Protein AF-0000000077735604 (afdb_homodimer)

Solvent-accessible surface area (backbone atoms only — not comparable to full-atom values): 9354 Å² total; per-residue (Å²): 128,82,60,55,46,64,74,68,70,49,66,60,63,48,26,53,52,63,48,52,76,76,41,83,48,65,31,44,44,87,66,28,37,32,28,30,46,75,39,84,85,71,47,88,30,14,30,17,25,19,29,30,46,76,54,91,47,84,52,54,79,22,44,27,32,58,74,44,68,50,87,60,74,26,79,31,48,29,51,10,34,55,52,19,72,74,94,128,84,60,57,46,65,75,68,68,50,66,61,63,49,27,52,53,64,48,52,75,78,41,82,47,65,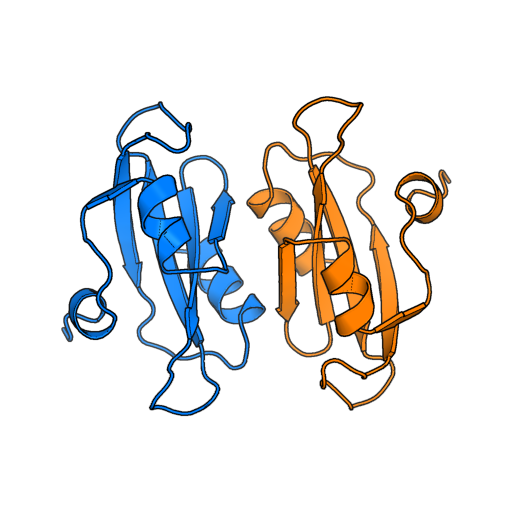32,45,44,85,65,28,36,32,28,30,45,75,38,83,85,71,47,86,29,13,30,18,26,21,28,30,46,76,55,91,47,83,52,54,77,22,46,27,31,59,74,45,68,51,88,61,74,24,81,32,49,29,54,10,34,55,52,19,72,76,93

Foldseek 3Di:
DPPVCVVQVPDQKDFQQVVVVPFPDWDDDPQKIKGWAADPPPPRKIKIWMWGFPDPDNDRRTMIGTDDIDPDIHNDRVVNRVVRVVD/DPPVCVVQVPDQKDFQQVVCVPFPDWDDDPQKIKGWAADPPPPRKIKIWMWGFPDPDNDRRTMIGTDDIDPDIHNDRVVNRVVRVVD

InterPro domains:
  IPR040613 Nucleotide modification associated domain 4 [PF18756] (11-87)

Radius of gyration: 16.15 Å; Cα contacts (8 Å, |Δi|>4): 384; chains: 2; bounding box: 38×44×34 Å

Secondary s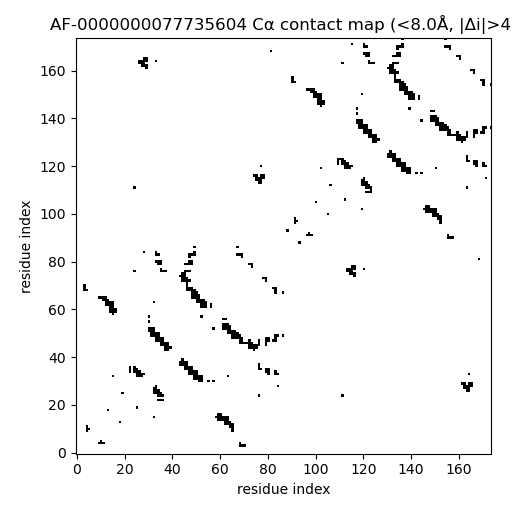tructure (DSSP, 8-state):
---HHHHTT--SEEEHHHHHHH-SEEEEETTEEEEEEEESSSSSEEEEEEEEESSS--STTSEEEEEEE-SS-BSSHHHHHHHHHT-/---HHHHTT--SEEEHHHHHHH-SEEEEETTEEEEEEEESSS-SEEEEEEEEESSS--STTSEEEEEEE-SS-BSSHHHHHHHHHT-

pLDDT: mean 92.23, std 9.72, range [44.53, 98.62]

Structure (mmCIF, N/CA/C/O backbone):
data_AF-0000000077735604-model_v1
#
loop_
_entity.id
_entity.type
_entity.pdbx_description
1 polymer 'Nucleotide modification associated domain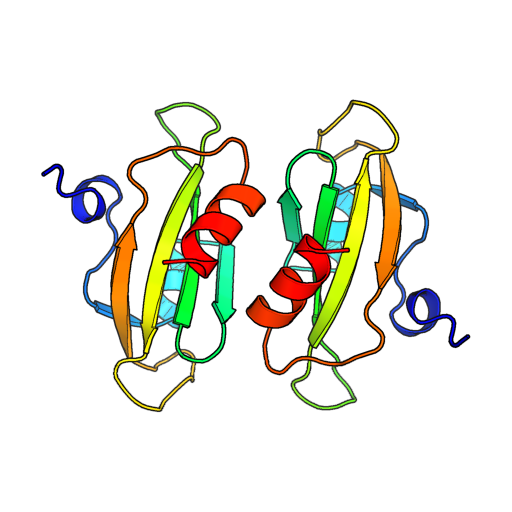-containing protein'
#
loop_
_atom_site.group_PDB
_atom_site.id
_atom_site.type_symbol
_atom_site.label_atom_id
_atom_site.label_alt_id
_atom_site.label_comp_id
_atom_site.label_asym_id
_atom_site.label_entity_id
_atom_site.label_seq_id
_atom_site.pdbx_PDB_ins_code
_atom_site.Cartn_x
_atom_site.Cartn_y
_atom_site.Cartn_z
_atom_site.occupancy
_atom_site.B_iso_or_equiv
_atom_site.auth_seq_id
_atom_site.auth_comp_id
_atom_site.auth_asym_id
_atom_site.auth_atom_id
_atom_site.pdbx_PDB_model_num
ATOM 1 N N . MET A 1 1 ? -12.586 25.266 3.805 1 44.53 1 MET A N 1
ATOM 2 C CA . MET A 1 1 ? -11.938 24.031 3.402 1 44.53 1 MET A CA 1
ATOM 3 C C . MET A 1 1 ? -11.633 23.156 4.617 1 44.53 1 MET A C 1
ATOM 5 O O . MET A 1 1 ? -11.047 23.625 5.594 1 44.53 1 MET A O 1
ATOM 9 N N . LYS A 1 2 ? -12.492 22.125 4.859 1 59.03 2 LYS A N 1
ATOM 10 C CA . LYS A 1 2 ? -12.352 21.297 6.051 1 59.03 2 LYS A CA 1
ATOM 11 C C . LYS A 1 2 ? -10.906 20.859 6.254 1 59.03 2 LYS A C 1
ATOM 13 O O . LYS A 1 2 ? -10.195 20.562 5.285 1 59.03 2 LYS A O 1
ATOM 18 N N . ASP A 1 3 ? -10.344 21.266 7.363 1 81.94 3 ASP A N 1
ATOM 19 C CA . ASP A 1 3 ? -8.984 20.844 7.684 1 81.94 3 ASP A CA 1
ATOM 20 C C . ASP A 1 3 ? -8.914 19.344 7.887 1 81.94 3 ASP A C 1
ATOM 22 O O . ASP A 1 3 ? -8.938 18.859 9.023 1 81.94 3 ASP A O 1
ATOM 26 N N . LEU A 1 4 ? -9.086 18.547 6.797 1 79.88 4 LEU A N 1
ATOM 27 C CA . LEU A 1 4 ? -9.148 17.094 6.805 1 79.88 4 LEU A CA 1
ATOM 28 C C . LEU A 1 4 ? -7.957 16.5 7.551 1 79.88 4 LEU A C 1
ATOM 30 O O . LEU A 1 4 ? -8.094 15.492 8.242 1 79.88 4 LEU A O 1
ATOM 34 N N . ALA A 1 5 ? -6.902 17.234 7.453 1 81.44 5 ALA A N 1
ATOM 35 C CA . ALA A 1 5 ? -5.723 16.75 8.164 1 81.44 5 ALA A CA 1
ATOM 36 C C . ALA A 1 5 ? -5.961 16.719 9.672 1 81.44 5 ALA A C 1
ATOM 38 O O . ALA A 1 5 ? -5.566 15.758 10.344 1 81.44 5 ALA A O 1
ATOM 39 N N . ARG A 1 6 ? -6.539 17.719 10.102 1 83.69 6 ARG A N 1
ATOM 40 C CA . ARG A 1 6 ? -6.844 17.781 11.523 1 83.69 6 ARG A CA 1
ATOM 41 C C . ARG A 1 6 ? -7.922 16.766 11.898 1 83.69 6 ARG A C 1
ATOM 43 O O . ARG A 1 6 ? -7.844 16.125 12.945 1 83.69 6 ARG A O 1
ATOM 50 N N . THR A 1 7 ? -8.867 16.656 11.031 1 82.69 7 THR A N 1
ATOM 51 C CA . THR A 1 7 ? -9.961 15.719 11.273 1 82.69 7 THR A CA 1
ATOM 52 C C . THR A 1 7 ? -9.438 14.289 11.383 1 82.69 7 THR A C 1
ATOM 54 O O . THR A 1 7 ? -9.898 13.516 12.219 1 82.69 7 THR A O 1
ATOM 57 N N . TYR A 1 8 ? -8.391 13.992 10.648 1 85.19 8 TYR A N 1
ATOM 58 C CA . TYR A 1 8 ? -7.859 12.633 10.609 1 85.19 8 TYR A CA 1
ATOM 59 C C . TYR A 1 8 ? -6.641 12.5 11.508 1 85.19 8 TYR A C 1
ATOM 61 O O . TYR A 1 8 ? -6.012 11.438 11.562 1 85.19 8 TYR A O 1
ATOM 69 N N . ARG A 1 9 ? -6.273 13.547 12.195 1 87.88 9 ARG A N 1
ATOM 70 C CA . ARG A 1 9 ? -5.156 13.594 13.133 1 87.88 9 ARG A CA 1
ATOM 71 C C . ARG A 1 9 ? -3.84 13.273 12.438 1 87.88 9 ARG A C 1
ATOM 73 O O . ARG A 1 9 ? -3.002 12.555 12.977 1 87.88 9 ARG A O 1
ATOM 80 N N . LEU A 1 10 ? -3.805 13.789 11.203 1 94.69 10 LEU A N 1
ATOM 81 C CA . LEU A 1 10 ? -2.547 13.664 10.477 1 94.69 10 LEU A CA 1
ATOM 82 C C . LEU A 1 10 ? -1.599 14.805 10.828 1 94.69 10 LEU A C 1
ATOM 84 O O . LEU A 1 10 ? -1.953 15.984 10.688 1 94.69 10 LEU A O 1
ATOM 88 N N . PRO A 1 11 ? -0.381 14.461 11.25 1 95.75 11 PRO A N 1
ATOM 89 C CA . PRO A 1 11 ? 0.569 15.539 11.539 1 95.75 11 PRO A CA 1
ATOM 90 C C . PRO A 1 11 ? 1.05 16.25 10.273 1 95.75 11 PRO A C 1
ATOM 92 O O . PRO A 1 11 ? 1.249 15.602 9.234 1 95.75 11 PRO A O 1
ATOM 95 N N . GLN A 1 12 ? 1.283 17.516 10.359 1 96.75 12 GLN A N 1
ATOM 96 C CA . GLN A 1 12 ? 1.777 18.281 9.219 1 96.75 12 GLN A CA 1
ATOM 97 C C . GLN A 1 12 ? 3.217 17.906 8.883 1 96.75 12 GLN A C 1
ATOM 99 O O . GLN A 1 12 ? 3.584 17.797 7.711 1 96.75 12 GLN A O 1
ATOM 1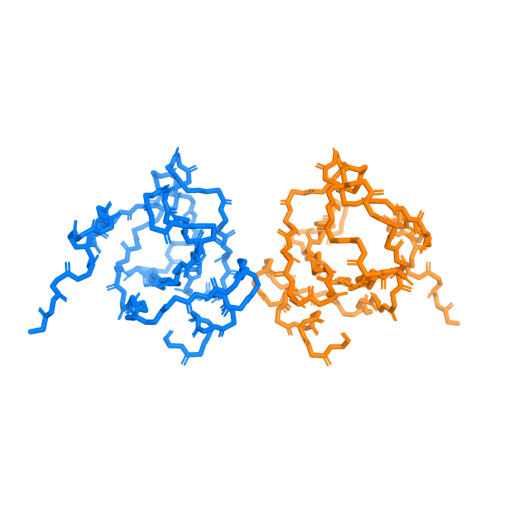04 N N . THR A 1 13 ? 3.992 17.781 9.891 1 97.38 13 THR A N 1
ATOM 105 C CA . THR A 1 13 ? 5.367 17.312 9.773 1 97.38 13 THR A CA 1
ATOM 106 C C . THR A 1 13 ? 5.617 16.141 10.719 1 97.38 13 THR A C 1
ATOM 108 O O . THR A 1 13 ? 5.125 16.125 11.844 1 97.38 13 THR A O 1
ATOM 111 N N . THR A 1 14 ? 6.328 15.133 10.266 1 97.56 14 THR A N 1
ATOM 112 C CA . THR A 1 14 ? 6.617 13.93 11.039 1 97.56 14 THR A CA 1
ATOM 113 C C . THR A 1 14 ? 7.734 13.117 10.383 1 97.56 14 THR A C 1
ATOM 115 O O . THR A 1 14 ? 8.523 13.664 9.609 1 97.56 14 THR A O 1
ATOM 118 N N . THR A 1 15 ? 7.945 11.938 10.789 1 97.62 15 THR A N 1
ATOM 119 C CA . THR A 1 15 ? 8.883 10.992 10.188 1 97.62 15 THR A CA 1
ATOM 120 C C . THR A 1 15 ? 8.172 9.703 9.797 1 97.62 15 THR A C 1
ATOM 122 O O . THR A 1 15 ? 7.062 9.43 10.258 1 97.62 15 THR A O 1
ATOM 125 N N . LEU A 1 16 ? 8.773 8.984 8.93 1 95.94 16 LEU A N 1
ATOM 126 C CA . LEU A 1 16 ? 8.211 7.688 8.57 1 95.94 16 LEU A CA 1
ATOM 127 C C . LEU A 1 16 ? 8.047 6.805 9.805 1 95.94 16 LEU A C 1
ATOM 129 O O . LEU A 1 16 ? 7.039 6.109 9.945 1 95.94 16 LEU A O 1
ATOM 133 N N . GLU A 1 17 ? 8.977 6.812 10.688 1 96.38 17 GLU A N 1
ATOM 134 C CA . GLU A 1 17 ? 8.969 6.02 11.906 1 96.38 17 GLU A CA 1
ATOM 135 C C . GLU A 1 17 ? 7.746 6.344 12.766 1 96.38 17 GLU A C 1
ATOM 137 O O . GLU A 1 17 ? 7.02 5.441 13.188 1 96.38 17 GLU A O 1
ATOM 142 N N . ASN A 1 18 ? 7.512 7.562 13 1 96.38 18 ASN A N 1
ATOM 143 C CA . ASN A 1 18 ? 6.395 7.977 13.844 1 96.38 18 ASN A CA 1
ATOM 144 C C . ASN A 1 18 ? 5.051 7.723 13.164 1 96.38 18 ASN A C 1
ATOM 146 O O . ASN A 1 18 ? 4.086 7.32 13.812 1 96.38 18 ASN A O 1
ATOM 150 N N . LEU A 1 19 ? 5.035 8.008 11.898 1 95.69 19 LEU A N 1
ATOM 151 C CA . LEU A 1 19 ? 3.805 7.77 11.148 1 95.69 19 LEU A CA 1
ATOM 152 C C . LEU A 1 19 ? 3.438 6.289 11.172 1 95.69 19 LEU A C 1
ATOM 154 O O . LEU A 1 19 ? 2.264 5.938 11.297 1 95.69 19 LEU A O 1
ATOM 158 N N . GLY A 1 20 ? 4.449 5.477 11.078 1 94.19 20 GLY A N 1
ATOM 159 C CA . GLY A 1 20 ? 4.262 4.035 11.055 1 94.19 20 GLY A CA 1
ATOM 160 C C . GLY A 1 20 ? 3.74 3.48 12.359 1 94.19 20 GLY A C 1
ATOM 161 O O . GLY A 1 20 ? 3.256 2.348 12.414 1 94.19 20 GLY A O 1
ATOM 162 N N . GLU A 1 21 ? 3.799 4.188 13.398 1 93.69 21 GLU A N 1
ATOM 163 C CA . GLU A 1 21 ? 3.26 3.766 14.688 1 93.69 21 GLU A CA 1
ATOM 164 C C . GLU A 1 21 ? 1.736 3.855 14.703 1 93.69 21 GLU A C 1
ATOM 166 O O . GLU A 1 21 ? 1.073 3.113 15.438 1 93.69 21 GLU A O 1
ATOM 171 N N . GLY A 1 22 ? 1.246 4.699 13.891 1 89.94 22 GLY A N 1
ATOM 172 C CA . GLY A 1 22 ? -0.181 4.973 13.93 1 89.94 22 GLY A CA 1
ATOM 173 C C . GLY A 1 22 ? -0.929 4.422 12.734 1 89.94 22 GLY A C 1
ATOM 174 O O . GLY A 1 22 ? -2.131 4.16 12.812 1 89.94 22 GLY A O 1
ATOM 175 N N . TRP A 1 23 ? -0.144 4.312 11.68 1 91.44 23 TRP A N 1
ATOM 176 C CA . TRP A 1 23 ? -0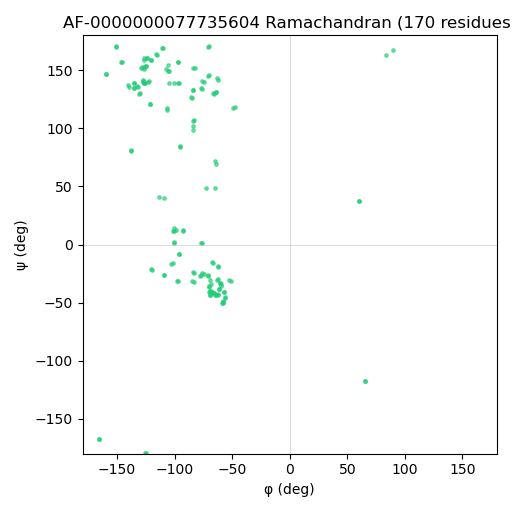.782 3.869 10.445 1 91.44 23 TRP A CA 1
ATOM 177 C C . TRP A 1 23 ? -0.053 2.666 9.852 1 91.44 23 TRP A C 1
ATOM 179 O O . TRP A 1 23 ? 1.177 2.664 9.758 1 91.44 23 TRP A O 1
ATOM 189 N N . ARG A 1 24 ? -0.847 1.79 9.391 1 86.62 24 ARG A N 1
ATOM 190 C CA . ARG A 1 24 ? -0.252 0.535 8.945 1 86.62 24 ARG A CA 1
ATOM 191 C C . ARG A 1 24 ? -0.031 0.542 7.434 1 86.62 24 ARG A C 1
ATOM 193 O O . ARG A 1 24 ? 0.93 -0.052 6.938 1 86.62 24 ARG A O 1
ATOM 200 N N . CYS A 1 25 ? -0.834 1.199 6.75 1 94.5 25 CYS A N 1
ATOM 201 C CA . CYS A 1 25 ? -0.751 1.167 5.293 1 94.5 25 CYS A CA 1
ATOM 202 C C . CYS A 1 25 ? 0.059 2.346 4.766 1 94.5 25 CYS A C 1
ATOM 204 O O . CYS A 1 25 ? -0.502 3.391 4.434 1 94.5 25 CYS A O 1
ATOM 206 N N . LEU A 1 26 ? 1.317 2.188 4.762 1 97.06 26 LEU A N 1
ATOM 207 C CA . LEU A 1 26 ? 2.271 3.18 4.277 1 97.06 26 LEU A CA 1
ATOM 208 C C . LEU A 1 26 ? 3.139 2.6 3.166 1 97.06 26 LEU A C 1
ATOM 210 O O . LEU A 1 26 ? 3.592 1.456 3.258 1 97.06 26 LEU A O 1
ATOM 214 N N . LEU A 1 27 ? 3.381 3.426 2.195 1 97.19 27 LEU A N 1
ATOM 215 C CA . LEU A 1 27 ? 4.27 3.041 1.104 1 97.19 27 LEU A CA 1
ATOM 216 C C . LEU A 1 27 ? 5.238 4.172 0.771 1 97.19 27 LEU A C 1
ATOM 218 O O . LEU A 1 27 ? 4.84 5.336 0.694 1 97.19 27 LEU A O 1
ATOM 222 N N . THR A 1 28 ? 6.512 3.793 0.599 1 96.75 28 THR A N 1
ATOM 223 C CA . THR A 1 28 ? 7.457 4.75 0.037 1 96.75 28 THR A CA 1
ATOM 224 C C . THR A 1 28 ? 7.383 4.754 -1.486 1 96.75 28 THR A C 1
ATOM 226 O O . THR A 1 28 ? 7.355 3.693 -2.115 1 96.75 28 THR A O 1
ATOM 229 N N . PHE A 1 29 ? 7.316 5.918 -2.059 1 97.69 29 PHE A N 1
ATOM 230 C CA . PHE A 1 29 ? 7.176 6.109 -3.496 1 97.69 29 PHE A CA 1
ATOM 231 C C . PHE A 1 29 ? 8.078 7.234 -3.982 1 97.69 29 PHE A C 1
ATOM 233 O O . PHE A 1 29 ? 7.621 8.359 -4.207 1 97.69 29 PHE A O 1
ATOM 240 N N . GLY A 1 30 ? 9.375 6.867 -4.176 1 96.06 30 GLY A N 1
ATOM 241 C CA . GLY A 1 30 ? 10.375 7.898 -4.438 1 96.06 30 GLY A CA 1
ATOM 242 C C . GLY A 1 30 ? 10.578 8.836 -3.266 1 96.06 30 GLY A C 1
ATOM 243 O O . GLY A 1 30 ? 10.914 8.398 -2.162 1 96.06 30 GLY A O 1
ATOM 244 N N . ASN A 1 31 ? 10.273 10.047 -3.514 1 97.44 31 ASN A N 1
ATOM 245 C CA . ASN A 1 31 ? 10.438 11.055 -2.471 1 97.44 31 ASN A CA 1
ATOM 246 C C . ASN A 1 31 ? 9.148 11.242 -1.673 1 97.44 31 ASN A C 1
ATOM 248 O O . ASN A 1 31 ? 9.016 12.219 -0.925 1 97.44 31 ASN A O 1
ATOM 252 N N . ARG A 1 32 ? 8.242 10.367 -1.862 1 98.06 32 ARG A N 1
ATOM 253 C CA . ARG A 1 32 ? 6.945 10.516 -1.202 1 98.06 32 ARG A CA 1
ATOM 254 C C . ARG A 1 32 ? 6.645 9.32 -0.312 1 98.06 32 ARG A C 1
ATOM 256 O O . ARG A 1 32 ? 7.273 8.266 -0.447 1 98.06 32 ARG A O 1
ATOM 263 N N . VAL A 1 33 ? 5.777 9.539 0.612 1 98.19 33 VAL A N 1
ATOM 264 C CA . VAL A 1 33 ? 5.176 8.477 1.42 1 98.19 33 VAL A CA 1
ATOM 265 C C . VAL A 1 33 ? 3.66 8.492 1.252 1 98.19 33 VAL A C 1
ATOM 267 O O . VAL A 1 33 ? 3.016 9.523 1.476 1 98.19 33 VAL A O 1
ATOM 270 N N . LEU A 1 34 ? 3.117 7.383 0.791 1 98.56 34 LEU A N 1
ATOM 271 C CA . LEU A 1 34 ? 1.681 7.227 0.586 1 98.56 34 LEU A CA 1
ATOM 272 C C . LEU A 1 34 ? 1.035 6.531 1.779 1 98.56 34 LEU A C 1
ATOM 274 O O . LEU A 1 34 ? 1.607 5.594 2.34 1 98.56 34 LEU A O 1
ATOM 278 N N . LEU A 1 35 ? -0.1 7.047 2.121 1 98.19 35 LEU A N 1
ATOM 279 C CA . LEU A 1 35 ? -0.803 6.527 3.289 1 98.19 35 LEU A CA 1
ATOM 280 C C . LEU A 1 35 ? -2.26 6.223 2.955 1 98.19 35 LEU A C 1
ATOM 282 O O . LEU A 1 35 ? -2.922 7.012 2.275 1 98.19 35 LEU A O 1
ATOM 286 N N . ALA A 1 36 ? -2.711 5.078 3.283 1 97 36 ALA A N 1
ATOM 287 C CA . ALA A 1 36 ? -4.141 4.781 3.355 1 97 36 ALA A CA 1
ATOM 288 C C . ALA A 1 36 ? -4.602 4.664 4.805 1 97 36 ALA A C 1
ATOM 290 O O . ALA A 1 36 ? -4.113 3.816 5.555 1 97 36 ALA A O 1
ATOM 291 N N . GLY A 1 37 ? -5.488 5.562 5.246 1 94.19 37 GLY A N 1
ATOM 292 C CA . GLY A 1 37 ? -6.07 5.523 6.578 1 94.19 37 GLY A CA 1
ATOM 293 C C . GLY A 1 37 ? -7.508 5.047 6.59 1 94.19 37 GLY A C 1
ATOM 294 O O . GLY A 1 37 ? -8.195 5.102 5.566 1 94.19 37 GLY A O 1
ATOM 295 N N . HIS A 1 38 ? -7.945 4.5 7.688 1 91.25 38 HIS A N 1
ATOM 296 C CA . HIS A 1 38 ? -9.289 3.953 7.848 1 91.25 38 HIS A CA 1
ATOM 297 C C . HIS A 1 38 ? -10.164 4.879 8.688 1 91.25 38 HIS A C 1
ATOM 299 O O . HIS A 1 38 ? -9.711 5.418 9.703 1 91.25 38 HIS A O 1
ATOM 305 N N . PHE A 1 39 ? -11.516 4.996 8.156 1 81.56 39 PHE A N 1
ATOM 306 C CA . PHE A 1 39 ? -12.492 5.727 8.953 1 81.56 39 PHE A CA 1
ATOM 307 C C . PHE A 1 39 ? -13.125 4.82 10.008 1 81.56 39 PHE A C 1
ATOM 309 O O . PHE A 1 39 ? -13.898 3.922 9.68 1 81.56 39 PHE A O 1
ATOM 316 N N . TYR A 1 40 ? -12.82 4.824 11.141 1 72.56 40 TYR A N 1
ATOM 317 C CA . TYR A 1 40 ? -13.336 3.924 12.164 1 72.56 40 TYR A CA 1
ATOM 318 C C . TYR A 1 40 ? -14.797 4.23 12.469 1 72.56 40 TYR A C 1
ATOM 320 O O . TYR A 1 40 ? -15.602 3.316 12.688 1 72.56 40 TYR A O 1
ATOM 328 N N . ASN A 1 41 ? -15.188 5.395 12.352 1 68.06 41 ASN A N 1
ATOM 329 C CA . ASN A 1 41 ? -16.547 5.75 12.734 1 68.06 41 ASN A CA 1
ATOM 330 C C . ASN A 1 41 ? -17.453 5.93 11.516 1 68.06 41 ASN A C 1
ATOM 332 O O . ASN A 1 41 ? -18.656 6.098 11.656 1 68.06 41 ASN A O 1
ATOM 336 N N . LYS A 1 42 ? -16.891 6.074 10.438 1 62.31 42 LYS A N 1
ATOM 337 C CA . LYS A 1 42 ? -17.703 6.422 9.281 1 62.31 42 LYS A CA 1
ATOM 338 C C . LYS A 1 42 ? -17.797 5.246 8.305 1 62.31 42 LYS A C 1
ATOM 340 O O . LYS A 1 42 ? -17.875 5.445 7.094 1 62.31 42 LYS A O 1
ATOM 345 N N . GLY A 1 43 ? -17.922 4.168 8.93 1 64.44 43 GLY A N 1
ATOM 346 C CA . GLY A 1 43 ? -18.062 3.014 8.062 1 64.44 43 GLY A CA 1
ATOM 347 C C . GLY A 1 43 ? -16.734 2.459 7.578 1 64.44 43 GLY A C 1
ATOM 348 O O . GLY A 1 43 ? -15.68 2.988 7.918 1 64.44 43 GLY A O 1
ATOM 34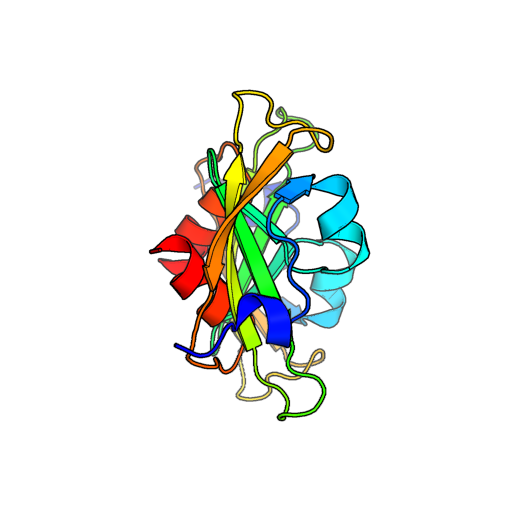9 N N . ASP A 1 44 ? -16.578 1.32 7.078 1 81.69 44 ASP A N 1
ATOM 350 C CA . ASP A 1 44 ? -15.461 0.549 6.555 1 81.69 44 ASP A CA 1
ATOM 351 C C . ASP A 1 44 ? -14.883 1.202 5.301 1 81.69 44 ASP A C 1
ATOM 353 O O . ASP A 1 44 ? -14.828 0.581 4.234 1 81.69 44 ASP A O 1
ATOM 357 N N . ARG A 1 45 ? -14.641 2.664 5.5 1 90.69 45 ARG A N 1
ATOM 358 C CA . ARG A 1 45 ? -14.102 3.422 4.375 1 90.69 45 ARG A CA 1
ATOM 359 C C . ARG A 1 45 ? -12.656 3.844 4.645 1 90.69 45 ARG A C 1
ATOM 361 O O . ARG A 1 45 ? -12.164 3.709 5.766 1 90.69 45 ARG A O 1
ATOM 368 N N . TRP A 1 46 ? -12.078 4.32 3.541 1 95.19 46 TRP A N 1
ATOM 369 C CA . TRP A 1 46 ? -10.664 4.656 3.596 1 95.19 46 TRP A CA 1
ATOM 370 C C . TRP A 1 46 ? -10.414 6.066 3.072 1 95.19 46 TRP A C 1
ATOM 372 O O . TRP A 1 46 ? -11.188 6.582 2.264 1 95.19 46 TRP A O 1
ATOM 382 N N . TYR A 1 47 ? -9.383 6.652 3.576 1 95.44 47 TYR A N 1
ATOM 383 C CA . TYR A 1 47 ? -8.922 7.906 2.996 1 95.44 47 TYR A CA 1
ATOM 384 C C . TYR A 1 47 ? -7.438 7.828 2.641 1 95.44 47 TYR A C 1
ATOM 386 O O . TYR A 1 47 ? -6.707 6.996 3.186 1 95.44 47 TYR A O 1
ATOM 394 N N . GLY A 1 48 ? -7.09 8.648 1.631 1 97.25 48 GLY A N 1
ATOM 395 C CA . GLY A 1 48 ? -5.703 8.703 1.198 1 97.25 48 GLY A CA 1
ATOM 396 C C . GLY A 1 48 ? -4.996 9.969 1.644 1 97.25 48 GLY A C 1
ATOM 397 O O . GLY A 1 48 ? -5.617 11.031 1.762 1 97.25 48 GLY A O 1
ATOM 398 N N . ALA A 1 49 ? -3.734 9.859 1.854 1 98.19 49 ALA A N 1
ATOM 399 C CA . ALA A 1 49 ? -2.881 11.016 2.117 1 98.19 49 ALA A CA 1
ATOM 400 C C . ALA A 1 49 ? -1.487 10.82 1.531 1 98.19 49 ALA A C 1
ATOM 402 O O . ALA A 1 49 ? -1.073 9.68 1.272 1 98.19 49 ALA A O 1
ATOM 403 N N . ALA A 1 50 ? -0.834 11.883 1.291 1 98.5 50 ALA A N 1
ATOM 404 C CA . ALA A 1 50 ? 0.531 11.852 0.773 1 98.5 50 ALA A CA 1
ATOM 405 C C . ALA A 1 50 ? 1.439 12.789 1.563 1 98.5 50 ALA A C 1
ATOM 407 O O . ALA A 1 50 ? 1.04 13.898 1.916 1 98.5 50 ALA A O 1
ATOM 408 N N . TYR A 1 51 ? 2.598 12.289 1.867 1 98.25 51 TYR A N 1
ATOM 409 C CA . TYR A 1 51 ? 3.691 13.062 2.441 1 98.25 51 TYR A CA 1
ATOM 410 C C . TYR A 1 51 ? 4.879 13.117 1.491 1 98.25 51 TYR A C 1
ATOM 412 O O . TYR A 1 51 ? 4.984 12.297 0.573 1 98.25 51 TYR A O 1
ATOM 420 N N . GLU A 1 52 ? 5.738 14.055 1.768 1 98.31 52 GLU A N 1
ATOM 421 C CA . GLU A 1 52 ? 6.969 14.172 0.993 1 98.31 52 GLU A CA 1
ATOM 422 C C . GLU A 1 52 ? 8.172 14.391 1.902 1 98.31 52 GLU A C 1
ATOM 424 O O . GLU A 1 52 ? 8.102 15.156 2.863 1 98.31 52 GLU A O 1
ATOM 429 N N . PHE A 1 53 ? 9.227 13.758 1.585 1 98.25 53 PHE A N 1
ATOM 430 C CA . PHE A 1 53 ? 10.461 13.992 2.326 1 98.25 53 PHE A CA 1
ATOM 431 C C . PHE A 1 53 ? 10.945 15.422 2.139 1 98.25 53 PHE A C 1
ATOM 433 O O . PHE A 1 53 ? 11.016 15.914 1.012 1 98.25 53 PHE A O 1
ATOM 440 N N . THR A 1 54 ? 11.242 16.016 3.227 1 97.5 54 THR A N 1
ATOM 441 C CA . THR A 1 54 ? 11.578 17.438 3.172 1 97.5 54 THR A CA 1
ATOM 442 C C . THR A 1 54 ? 13.047 17.625 2.801 1 97.5 54 THR A C 1
ATOM 444 O O . THR A 1 54 ? 13.445 18.703 2.35 1 97.5 54 THR A O 1
ATOM 447 N N . THR A 1 55 ? 13.781 16.547 3.119 1 93.06 55 THR A N 1
ATOM 448 C CA . THR A 1 55 ? 15.195 16.547 2.77 1 93.06 55 THR A CA 1
ATOM 449 C C . THR A 1 55 ? 15.547 15.336 1.924 1 93.06 55 THR A C 1
ATOM 451 O O . THR A 1 55 ? 14.664 14.555 1.556 1 93.06 55 THR A O 1
ATOM 454 N N . GLY A 1 56 ? 16.625 15.086 1.515 1 88.69 56 GLY A N 1
ATOM 455 C CA . GLY A 1 56 ? 17.078 13.922 0.761 1 88.69 56 GLY A CA 1
ATOM 456 C C . GLY A 1 56 ? 17.266 12.695 1.624 1 88.69 56 GLY A C 1
ATOM 457 O O . GLY A 1 56 ? 17.656 11.633 1.124 1 88.69 56 GLY A O 1
ATOM 458 N N . ASP A 1 57 ? 17 12.812 2.855 1 94.44 57 ASP A N 1
ATOM 459 C CA . ASP A 1 57 ? 17.109 11.695 3.785 1 94.44 57 ASP A CA 1
ATOM 460 C C . ASP A 1 57 ? 15.852 10.828 3.756 1 94.44 57 ASP A C 1
ATOM 462 O O . ASP A 1 57 ? 14.844 11.164 4.387 1 94.44 57 ASP A O 1
ATOM 466 N N . HIS A 1 58 ? 15.938 9.672 3.188 1 94.75 58 HIS A N 1
ATOM 467 C CA . HIS A 1 58 ? 14.781 8.797 3.035 1 94.75 58 HIS A CA 1
ATOM 468 C C . HIS A 1 58 ? 14.781 7.699 4.098 1 94.75 58 HIS A C 1
ATOM 470 O O . HIS A 1 58 ? 14.062 6.707 3.973 1 94.75 58 HIS A O 1
ATOM 476 N N . SER A 1 59 ? 15.617 7.902 5.094 1 94.12 59 SER A N 1
ATOM 477 C CA . SER A 1 59 ? 15.602 6.938 6.188 1 94.12 59 SER A CA 1
ATOM 478 C C . SER A 1 59 ? 14.328 7.062 7.02 1 94.12 59 SER A C 1
ATOM 480 O O . SER A 1 59 ? 13.531 7.984 6.812 1 94.12 59 SER A O 1
ATOM 482 N N . CYS A 1 60 ? 14.062 6.137 7.934 1 94.69 60 CYS A N 1
ATOM 483 C CA . CYS A 1 60 ? 12.867 6.145 8.773 1 94.69 60 CYS A CA 1
ATOM 484 C C . CYS A 1 60 ? 12.836 7.391 9.656 1 94.69 60 CYS A C 1
ATOM 486 O O . CYS A 1 60 ? 11.758 7.828 10.078 1 94.69 60 CYS A O 1
ATOM 488 N N . GLU A 1 61 ? 13.992 8.07 9.844 1 96.69 61 GLU A N 1
ATOM 489 C CA . GLU A 1 61 ? 14.078 9.25 10.703 1 96.69 61 GLU A CA 1
ATOM 490 C C . GLU A 1 61 ? 13.961 10.531 9.891 1 96.69 61 GLU A C 1
ATOM 492 O O . GLU A 1 61 ? 13.906 11.625 10.453 1 96.69 61 GLU A O 1
ATOM 497 N N . GLY A 1 62 ? 13.984 10.359 8.547 1 96.75 62 GLY A N 1
ATOM 498 C CA . GLY A 1 62 ? 13.852 11.531 7.695 1 96.75 62 GLY A CA 1
ATOM 499 C C . GLY A 1 62 ? 12.516 12.242 7.863 1 96.75 62 GLY A C 1
ATOM 500 O O . GLY A 1 62 ? 11.484 11.594 8.031 1 96.75 62 GLY A O 1
ATOM 501 N N . GLU A 1 63 ? 12.625 13.531 7.781 1 97.94 63 GLU A N 1
ATOM 502 C CA . GLU A 1 63 ? 11.422 14.336 7.961 1 97.94 63 GLU A CA 1
ATOM 503 C C . GLU A 1 63 ? 10.547 14.305 6.715 1 97.94 63 GLU A C 1
ATOM 505 O O . GLU A 1 63 ? 11.047 14.438 5.594 1 97.94 63 GLU A O 1
ATOM 510 N N . ILE A 1 64 ? 9.289 14.117 6.996 1 98.25 64 ILE A N 1
ATOM 511 C CA . ILE A 1 64 ? 8.312 14.188 5.91 1 98.25 64 ILE A CA 1
ATOM 512 C C . ILE A 1 64 ? 7.234 15.211 6.254 1 98.25 64 ILE A C 1
ATOM 514 O O . ILE A 1 64 ? 6.949 15.453 7.426 1 98.25 64 ILE A O 1
ATOM 518 N N . ARG A 1 65 ? 6.609 15.789 5.156 1 98.38 65 ARG A N 1
ATOM 519 C CA . ARG A 1 65 ? 5.555 16.781 5.32 1 98.38 65 ARG A CA 1
ATOM 520 C C . ARG A 1 65 ? 4.309 16.391 4.531 1 98.38 65 ARG A C 1
ATOM 522 O O . ARG A 1 65 ? 4.406 15.875 3.416 1 98.38 65 ARG A O 1
ATOM 529 N N . LEU A 1 66 ? 3.148 16.656 5.152 1 98.19 66 LEU A N 1
ATOM 530 C CA . LEU A 1 66 ? 1.873 16.359 4.508 1 98.19 66 LEU A CA 1
ATOM 531 C C . LEU A 1 66 ? 1.664 17.25 3.289 1 98.19 66 LEU A C 1
ATOM 533 O O . LEU A 1 66 ? 1.807 18.469 3.375 1 98.19 66 LEU A O 1
ATOM 537 N N . THR A 1 67 ? 1.319 16.656 2.168 1 98.12 67 THR A N 1
ATOM 538 C CA . THR A 1 67 ? 1.158 17.469 0.958 1 98.12 67 THR A CA 1
ATOM 539 C C . THR A 1 67 ? -0.263 17.344 0.416 1 98.12 67 THR A C 1
ATOM 541 O O . THR A 1 67 ? -0.714 18.188 -0.354 1 98.12 67 THR A O 1
ATOM 544 N N . ALA A 1 68 ? -1.013 16.312 0.745 1 97.69 68 ALA A N 1
ATOM 545 C CA . ALA A 1 68 ? -2.367 16.109 0.235 1 97.69 68 ALA A CA 1
ATOM 546 C C . ALA A 1 68 ? -3.158 15.156 1.121 1 97.69 68 ALA A C 1
ATOM 548 O O . ALA A 1 68 ? -2.6 14.195 1.66 1 97.69 68 ALA A O 1
ATOM 549 N N . VAL A 1 69 ? -4.41 15.352 1.229 1 96.62 69 VAL A N 1
ATOM 550 C CA . VAL A 1 69 ? -5.367 14.477 1.898 1 96.62 69 VAL A CA 1
ATOM 551 C C . VAL A 1 69 ? -6.66 14.414 1.093 1 96.62 69 VAL A C 1
ATOM 553 O O . VAL A 1 69 ? -7.172 15.445 0.643 1 96.62 69 VAL A O 1
ATOM 556 N N . SER A 1 70 ? -7.113 13.203 1.023 1 95.31 70 SER A N 1
ATOM 557 C CA . SER A 1 70 ? -8.312 13.055 0.201 1 95.31 70 SER A CA 1
ATOM 558 C C . SER A 1 70 ? -9.547 13.562 0.93 1 95.31 70 SER A C 1
ATOM 560 O O . SER A 1 70 ? -9.688 13.359 2.139 1 95.31 70 SER A O 1
ATOM 562 N N . GLU A 1 71 ? -10.398 14.211 0.188 1 90.75 71 GLU A N 1
ATOM 563 C CA . GLU A 1 71 ? -11.711 14.578 0.716 1 90.75 71 GLU A CA 1
ATOM 564 C C . GLU A 1 71 ? -12.711 13.438 0.566 1 90.75 71 GLU A C 1
ATOM 566 O O . GLU A 1 71 ? -13.57 13.234 1.428 1 90.75 71 GLU A O 1
ATOM 571 N N . ALA A 1 72 ? -12.461 12.695 -0.53 1 91 72 ALA A N 1
ATOM 572 C CA . ALA A 1 72 ? -13.344 11.562 -0.818 1 91 72 ALA A CA 1
ATOM 573 C C . ALA A 1 72 ? -12.906 10.32 -0.042 1 91 72 ALA A C 1
ATOM 575 O O . ALA A 1 72 ? -11.719 10.148 0.246 1 91 72 ALA A O 1
ATOM 576 N N . ALA A 1 73 ? -13.891 9.508 0.215 1 93.38 73 ALA A N 1
ATOM 577 C CA . ALA A 1 73 ? -13.625 8.195 0.808 1 93.38 73 ALA A CA 1
ATOM 578 C C . ALA A 1 73 ? -13.578 7.109 -0.262 1 93.38 73 ALA A C 1
ATOM 580 O O . ALA A 1 73 ? -14.156 7.266 -1.341 1 93.38 73 ALA A O 1
ATOM 581 N N . PHE A 1 74 ? -12.883 6.059 0.126 1 95.38 74 PHE A N 1
ATOM 582 C CA . PHE A 1 74 ? -12.703 4.961 -0.815 1 95.38 74 PHE A CA 1
ATOM 583 C C . PHE A 1 74 ? -13.148 3.641 -0.199 1 95.38 74 PHE A C 1
ATOM 585 O O . PHE A 1 74 ? -13.211 3.512 1.025 1 95.38 74 PHE A O 1
ATOM 592 N N . GLU A 1 75 ? -13.398 2.723 -1.031 1 93.25 75 GLU A N 1
ATOM 593 C CA . GLU A 1 75 ? -13.945 1.445 -0.586 1 93.25 75 GLU A CA 1
ATOM 594 C C . GLU A 1 75 ? -12.859 0.566 0.03 1 93.25 75 GLU A C 1
ATOM 596 O O . GLU A 1 75 ? -13.148 -0.312 0.843 1 93.25 75 GLU A O 1
ATOM 601 N N . ASP A 1 76 ? -11.664 0.77 -0.381 1 94.88 76 ASP A N 1
ATOM 602 C CA . ASP A 1 76 ? -10.57 -0.06 0.122 1 94.88 76 ASP A CA 1
ATOM 603 C C . ASP A 1 76 ? -9.25 0.71 0.127 1 94.88 76 ASP A C 1
ATOM 605 O O . ASP A 1 76 ? -9.188 1.843 -0.355 1 94.88 76 ASP A O 1
ATOM 609 N N . ASP A 1 77 ? -8.227 0.131 0.74 1 96.12 77 ASP A N 1
ATOM 610 C CA . ASP A 1 77 ? -6.949 0.812 0.916 1 96.12 77 ASP A CA 1
ATOM 611 C C . ASP A 1 77 ? -6.215 0.949 -0.415 1 96.12 77 ASP A C 1
ATOM 613 O O . ASP A 1 77 ? -5.449 1.896 -0.614 1 96.12 77 ASP A O 1
ATOM 617 N N . GLY A 1 78 ? -6.457 0.051 -1.384 1 97.81 78 GLY A N 1
ATOM 618 C CA . GLY A 1 78 ? -5.832 0.164 -2.693 1 97.81 78 GLY A CA 1
ATOM 619 C C . GLY A 1 78 ? -6.281 1.393 -3.463 1 97.81 78 GLY A C 1
ATOM 620 O O . GLY A 1 78 ? -5.461 2.082 -4.07 1 97.81 78 GLY A O 1
ATOM 621 N N . HIS A 1 79 ? -7.531 1.706 -3.426 1 98 79 HIS A N 1
ATOM 622 C CA . HIS A 1 79 ? -8.031 2.893 -4.109 1 98 79 HIS A CA 1
ATOM 623 C C . HIS A 1 79 ? -7.559 4.168 -3.422 1 98 79 HIS A C 1
ATOM 625 O O . HIS A 1 79 ? -7.289 5.172 -4.086 1 98 79 HIS A O 1
ATOM 631 N N . ALA A 1 80 ? -7.484 4.109 -2.119 1 97.88 80 ALA A N 1
ATOM 632 C CA . ALA A 1 80 ? -6.949 5.25 -1.382 1 97.88 80 ALA A CA 1
ATOM 633 C C . ALA A 1 80 ? -5.496 5.523 -1.771 1 97.88 80 ALA A C 1
ATOM 635 O O . ALA A 1 80 ? -5.121 6.672 -2.01 1 97.88 80 ALA A O 1
ATOM 636 N N . ILE A 1 81 ? -4.699 4.477 -1.894 1 98.62 81 ILE A N 1
ATOM 637 C CA . ILE A 1 81 ? -3.297 4.605 -2.279 1 98.62 81 ILE A CA 1
ATOM 638 C C . ILE A 1 81 ? -3.201 5.074 -3.729 1 98.62 81 ILE A C 1
ATOM 640 O O . ILE A 1 81 ? -2.357 5.906 -4.066 1 98.62 81 ILE A O 1
ATOM 644 N N . ALA A 1 82 ? -4.051 4.52 -4.574 1 98.19 82 ALA A N 1
ATOM 645 C CA . ALA A 1 82 ? -4.07 4.973 -5.961 1 98.19 82 ALA A CA 1
ATOM 646 C C . ALA A 1 82 ? -4.301 6.48 -6.043 1 98.19 82 ALA A C 1
ATOM 648 O O . ALA A 1 82 ? -3.643 7.176 -6.82 1 98.19 82 ALA A O 1
ATOM 649 N N . TRP A 1 83 ? -5.234 6.957 -5.301 1 98.25 83 TRP A N 1
ATOM 650 C CA . TRP A 1 83 ? -5.473 8.398 -5.238 1 98.25 83 TRP A CA 1
ATOM 651 C C . TRP A 1 83 ? -4.219 9.141 -4.785 1 98.25 83 TRP A C 1
ATOM 653 O O . TRP A 1 83 ? -3.814 10.117 -5.41 1 98.25 83 TRP A O 1
ATOM 663 N N . ALA A 1 84 ? -3.588 8.664 -3.674 1 98.25 84 ALA A N 1
ATOM 664 C CA . ALA A 1 84 ? -2.418 9.32 -3.098 1 98.25 84 ALA A CA 1
ATOM 665 C C . ALA A 1 84 ? -1.269 9.375 -4.102 1 98.25 84 ALA A C 1
ATOM 667 O O . ALA A 1 84 ? -0.5 10.336 -4.125 1 98.25 84 ALA A O 1
ATOM 668 N N . MET A 1 85 ? -1.157 8.312 -4.926 1 97.69 85 MET A N 1
ATOM 669 C CA . MET A 1 85 ? -0.091 8.227 -5.922 1 97.69 85 MET A CA 1
ATOM 670 C C . MET A 1 85 ? -0.197 9.359 -6.934 1 97.69 85 MET A C 1
ATOM 672 O O . MET A 1 85 ? 0.808 9.781 -7.512 1 97.69 85 MET A O 1
ATOM 676 N N . ASN A 1 86 ? -1.33 9.773 -7.148 1 96.56 86 ASN A N 1
ATOM 677 C CA . ASN A 1 86 ? -1.563 10.75 -8.211 1 96.56 86 ASN A CA 1
ATOM 678 C C . ASN A 1 86 ? -1.716 12.164 -7.648 1 96.56 86 ASN A C 1
ATOM 680 O O . ASN A 1 86 ? -2.172 13.062 -8.352 1 96.56 86 ASN A O 1
ATOM 684 N N . HIS A 1 87 ? -1.424 12.438 -6.395 1 94.25 87 HIS A N 1
ATOM 685 C CA . HIS A 1 87 ? -1.563 13.742 -5.75 1 94.25 87 HIS A CA 1
ATOM 686 C C . HIS A 1 87 ? -0.325 14.086 -4.93 1 94.25 87 HIS A C 1
ATOM 688 O O . HIS A 1 87 ? 0.4 13.188 -4.484 1 94.25 87 HIS A O 1
ATOM 694 N N . MET B 1 1 ? 10.547 -18.766 -19.812 1 45.41 1 MET B N 1
ATOM 695 C CA . MET B 1 1 ? 9.945 -17.719 -19.016 1 45.41 1 MET B CA 1
ATOM 696 C C . MET B 1 1 ? 10.086 -18.016 -17.516 1 45.41 1 MET B C 1
ATOM 698 O O . MET B 1 1 ? 9.758 -19.109 -17.062 1 45.41 1 MET B O 1
ATOM 702 N N . LYS B 1 2 ? 11.062 -17.312 -16.859 1 59.81 2 LYS B N 1
ATOM 703 C CA . LYS B 1 2 ? 11.359 -17.609 -15.453 1 59.81 2 LYS B CA 1
ATOM 704 C C . LYS B 1 2 ? 10.078 -17.641 -14.617 1 59.81 2 LYS B C 1
ATOM 706 O O . LYS B 1 2 ? 9.18 -16.828 -14.812 1 59.81 2 LYS B O 1
ATOM 711 N N . ASP B 1 3 ? 9.82 -18.797 -14.07 1 82.31 3 ASP B N 1
ATOM 712 C CA . ASP B 1 3 ? 8.672 -18.906 -13.18 1 82.31 3 ASP B CA 1
ATOM 713 C C . ASP B 1 3 ? 8.859 -18.047 -11.93 1 82.31 3 ASP B C 1
ATOM 715 O O . ASP B 1 3 ? 9.281 -18.5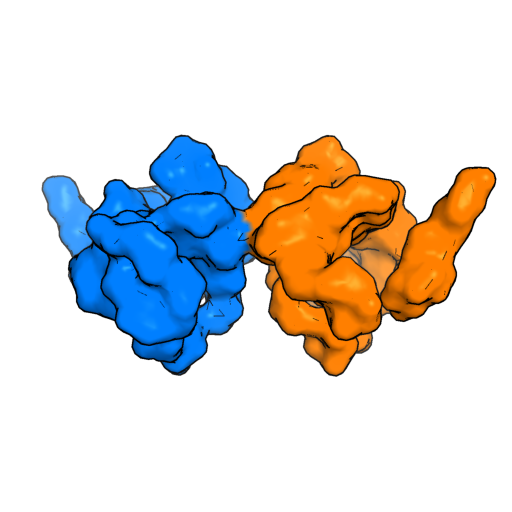31 -10.883 1 82.31 3 ASP B O 1
ATOM 719 N N . LEU B 1 4 ? 8.773 -16.719 -12.078 1 80.62 4 LEU B N 1
ATOM 720 C CA . LEU B 1 4 ? 9.016 -15.727 -11.031 1 80.62 4 LEU B CA 1
ATOM 721 C C . LEU B 1 4 ? 8.18 -16.031 -9.797 1 80.62 4 LEU B C 1
ATOM 723 O O . LEU B 1 4 ? 8.633 -15.82 -8.664 1 80.62 4 LEU B O 1
ATOM 727 N N . ALA B 1 5 ? 7.07 -16.609 -10.07 1 82.31 5 ALA B N 1
ATOM 728 C CA . ALA B 1 5 ? 6.227 -16.953 -8.938 1 82.31 5 ALA B CA 1
ATOM 729 C C . ALA B 1 5 ? 6.906 -18 -8.047 1 82.31 5 ALA B C 1
ATOM 731 O O . ALA B 1 5 ? 6.852 -17.906 -6.82 1 82.31 5 ALA B O 1
ATOM 732 N N . ARG B 1 6 ? 7.438 -18.906 -8.68 1 84.44 6 ARG B N 1
ATOM 733 C CA . ARG B 1 6 ? 8.156 -19.922 -7.93 1 84.44 6 ARG B CA 1
ATOM 734 C C . ARG B 1 6 ? 9.414 -19.359 -7.281 1 84.44 6 ARG B C 1
ATOM 736 O O . ARG B 1 6 ? 9.734 -19.688 -6.137 1 84.44 6 ARG B O 1
ATOM 743 N N . THR B 1 7 ? 10.078 -18.531 -8 1 83.19 7 THR B N 1
ATOM 744 C CA . THR B 1 7 ? 11.297 -17.922 -7.5 1 83.19 7 THR B CA 1
ATOM 745 C C . THR B 1 7 ? 11.016 -17.109 -6.238 1 83.19 7 THR B C 1
ATOM 747 O O . THR B 1 7 ? 11.805 -17.125 -5.293 1 83.19 7 THR B O 1
ATOM 750 N N . TYR B 1 8 ? 9.836 -16.516 -6.172 1 85.88 8 TYR B N 1
ATOM 751 C CA . TYR B 1 8 ? 9.492 -15.641 -5.055 1 85.88 8 TYR B CA 1
ATOM 752 C C . TYR B 1 8 ? 8.617 -16.375 -4.039 1 85.88 8 TYR B C 1
ATOM 754 O O . TYR B 1 8 ? 8.18 -15.781 -3.049 1 85.88 8 TYR B O 1
ATOM 762 N N . ARG B 1 9 ? 8.344 -17.625 -4.281 1 88.31 9 ARG B N 1
ATOM 763 C CA . ARG B 1 9 ? 7.555 -18.484 -3.406 1 88.31 9 ARG B CA 1
ATOM 764 C C . ARG B 1 9 ? 6.145 -17.938 -3.221 1 88.31 9 ARG B C 1
ATOM 766 O O . ARG B 1 9 ? 5.609 -17.953 -2.109 1 88.31 9 ARG B O 1
ATOM 773 N N . LEU B 1 10 ? 5.684 -17.406 -4.355 1 94.81 10 LEU B N 1
ATOM 774 C CA . LEU B 1 10 ? 4.297 -16.953 -4.344 1 94.81 10 LEU B CA 1
ATOM 775 C C . LEU B 1 10 ? 3.35 -18.109 -4.664 1 94.81 10 LEU B C 1
ATOM 777 O O . LEU B 1 10 ? 3.492 -18.766 -5.699 1 94.81 10 LEU B O 1
ATOM 781 N N . PRO B 1 11 ? 2.365 -18.328 -3.795 1 95.94 11 PRO B N 1
ATOM 782 C CA . PRO B 1 11 ? 1.407 -19.391 -4.113 1 95.94 11 PRO B CA 1
ATOM 783 C C . PRO B 1 11 ? 0.489 -19.016 -5.277 1 95.94 11 PRO B C 1
ATOM 785 O O . PRO B 1 11 ? 0.082 -17.859 -5.41 1 95.94 11 PRO B O 1
ATOM 788 N N . GLN B 1 12 ? 0.13 -19.969 -6.074 1 96.81 12 GLN B N 1
ATOM 789 C CA . GLN B 1 12 ? -0.773 -19.734 -7.195 1 96.81 12 GLN B CA 1
ATOM 790 C C . GLN B 1 12 ? -2.186 -19.422 -6.711 1 96.81 12 GLN B C 1
ATOM 792 O O . GLN B 1 12 ? -2.859 -18.547 -7.266 1 96.81 12 GLN B O 1
ATOM 797 N N . THR B 1 13 ? -2.625 -20.156 -5.77 1 97.44 13 THR B N 1
ATOM 798 C CA . THR B 1 13 ? -3.898 -19.922 -5.098 1 97.44 13 THR B CA 1
ATOM 799 C C . THR B 1 13 ? -3.703 -19.828 -3.584 1 97.44 13 THR B C 1
ATOM 801 O O . THR B 1 13 ? -2.902 -20.578 -3.012 1 97.44 13 THR B O 1
ATOM 804 N N . THR B 1 14 ? -4.367 -18.922 -2.941 1 97.69 14 THR B N 1
ATOM 805 C CA . THR B 1 14 ? -4.254 -18.703 -1.504 1 97.69 14 THR B CA 1
ATOM 806 C C . THR B 1 14 ? -5.402 -17.828 -1 1 97.69 14 THR B C 1
ATOM 808 O O . THR B 1 14 ? -6.449 -17.75 -1.643 1 97.69 14 THR B O 1
ATOM 811 N N . THR B 1 15 ? -5.32 -17.344 0.171 1 97.62 15 THR B N 1
ATOM 812 C CA . THR B 1 15 ? -6.262 -16.391 0.749 1 97.62 15 THR B CA 1
ATOM 813 C C . THR B 1 15 ? -5.539 -15.133 1.229 1 97.62 15 THR B C 1
ATOM 815 O O . THR B 1 15 ? -4.316 -15.141 1.392 1 97.62 15 THR B O 1
ATOM 818 N N . LEU B 1 16 ? -6.266 -14.109 1.391 1 95.94 16 LEU B N 1
ATOM 819 C CA . LEU B 1 16 ? -5.672 -12.891 1.938 1 95.94 16 LEU B CA 1
ATOM 820 C C . LEU B 1 16 ? -5.039 -13.164 3.299 1 95.94 16 LEU B C 1
ATOM 822 O O . LEU B 1 16 ? -3.953 -12.656 3.594 1 95.94 16 LEU B O 1
ATOM 826 N N . GLU B 1 17 ? -5.66 -13.922 4.125 1 96.44 17 GLU B N 1
ATOM 827 C CA . GLU B 1 17 ? -5.18 -14.266 5.461 1 96.44 17 GLU B CA 1
ATOM 828 C C . GLU B 1 17 ? -3.814 -14.945 5.398 1 96.44 17 GLU B C 1
ATOM 830 O O . GLU B 1 17 ? -2.883 -14.539 6.098 1 96.44 17 GLU B O 1
ATOM 835 N N . ASN B 1 18 ? -3.682 -15.922 4.598 1 96.38 18 ASN B N 1
ATOM 836 C CA . ASN B 1 18 ? -2.43 -16.656 4.496 1 96.38 18 ASN B CA 1
ATOM 837 C C . ASN B 1 18 ? -1.329 -15.82 3.857 1 96.38 18 ASN B C 1
ATOM 839 O O . ASN B 1 18 ? -0.17 -15.891 4.27 1 96.38 18 ASN B O 1
ATOM 843 N N . LEU B 1 19 ? -1.724 -15.094 2.855 1 95.75 19 LEU B N 1
ATOM 844 C CA . LEU B 1 19 ? -0.748 -14.227 2.207 1 95.75 19 LEU B CA 1
ATOM 845 C C . LEU B 1 19 ? -0.204 -13.188 3.186 1 95.75 19 LEU B C 1
ATOM 847 O O . LEU B 1 19 ? 0.992 -12.891 3.178 1 95.75 19 LEU B O 1
ATOM 851 N N . GLY B 1 20 ? -1.078 -12.703 4.023 1 94.25 20 GLY B N 1
ATOM 852 C CA . GLY B 1 20 ? -0.722 -11.68 4.996 1 94.25 20 GLY B CA 1
ATOM 853 C C . GLY B 1 20 ? 0.233 -12.188 6.062 1 94.25 20 GLY B C 1
ATOM 854 O O . GLY B 1 20 ? 0.852 -11.391 6.773 1 94.25 20 GLY B O 1
ATOM 855 N N . GLU B 1 21 ? 0.404 -13.422 6.207 1 93.75 21 GLU B N 1
ATOM 856 C CA . GLU B 1 21 ? 1.35 -14 7.156 1 93.75 21 GLU B CA 1
ATOM 857 C C . GLU B 1 21 ? 2.785 -13.883 6.648 1 93.75 21 GLU B C 1
ATOM 859 O O . GLU B 1 21 ? 3.725 -13.82 7.441 1 93.75 21 GLU B O 1
ATOM 864 N N . GLY B 1 22 ? 2.881 -13.797 5.387 1 90.12 22 GLY B N 1
ATOM 865 C CA . GLY B 1 22 ? 4.207 -13.828 4.793 1 90.12 22 GLY B CA 1
ATOM 866 C C . GLY B 1 22 ? 4.641 -12.484 4.227 1 90.12 22 GLY B C 1
ATOM 867 O O . GLY B 1 22 ? 5.836 -12.211 4.109 1 90.12 22 GLY B O 1
ATOM 868 N N . TRP B 1 23 ? 3.588 -11.75 3.875 1 91.75 23 TRP B N 1
ATOM 869 C CA . TRP B 1 23 ? 3.891 -10.469 3.246 1 91.75 23 TRP B CA 1
ATOM 870 C C . TRP B 1 23 ? 3.168 -9.328 3.957 1 91.75 23 TRP B C 1
ATOM 872 O O . TRP B 1 23 ? 1.975 -9.43 4.25 1 91.75 23 TRP B O 1
ATOM 882 N N . ARG B 1 24 ? 3.887 -8.297 4.055 1 86.81 24 ARG B N 1
ATOM 883 C CA . ARG B 1 24 ? 3.342 -7.207 4.855 1 86.81 24 ARG B CA 1
ATOM 884 C C . ARG B 1 24 ? 2.689 -6.148 3.969 1 86.81 24 ARG B C 1
ATOM 886 O O . ARG B 1 24 ? 1.703 -5.523 4.363 1 86.81 24 ARG B O 1
ATOM 893 N N . CYS B 1 25 ? 3.174 -6 2.852 1 94.56 25 CYS B N 1
ATOM 894 C CA . CYS B 1 25 ? 2.676 -4.934 1.988 1 94.56 25 CYS B CA 1
ATOM 895 C C . CYS B 1 25 ? 1.608 -5.461 1.035 1 94.56 25 CYS B C 1
ATOM 897 O O . CYS B 1 25 ? 1.916 -5.855 -0.09 1 94.56 25 CYS B O 1
ATOM 899 N N . LEU B 1 26 ? 0.424 -5.5 1.51 1 97.06 26 LEU B N 1
ATOM 900 C CA . LEU B 1 26 ? -0.746 -5.949 0.764 1 97.06 26 LEU B CA 1
ATOM 901 C C . LEU B 1 26 ? -1.82 -4.867 0.734 1 97.06 26 LEU B C 1
ATOM 903 O O . LEU B 1 26 ? -2.078 -4.215 1.748 1 97.06 26 LEU B O 1
ATOM 907 N N . LEU B 1 27 ? -2.426 -4.762 -0.409 1 97.25 27 LEU B N 1
ATOM 908 C CA . LEU B 1 27 ? -3.535 -3.826 -0.557 1 97.25 27 LEU B CA 1
ATOM 909 C C . LEU B 1 27 ? -4.699 -4.477 -1.302 1 97.25 27 LEU B C 1
ATOM 911 O O . LEU B 1 27 ? -4.492 -5.156 -2.309 1 97.25 27 LEU B O 1
ATOM 915 N N . THR B 1 28 ? -5.902 -4.258 -0.765 1 96.81 28 THR B N 1
ATOM 916 C CA . THR B 1 28 ? -7.086 -4.629 -1.53 1 96.81 28 THR B CA 1
ATOM 917 C C . THR B 1 28 ? -7.465 -3.523 -2.512 1 96.81 28 THR B C 1
ATOM 919 O O . THR B 1 28 ? -7.484 -2.346 -2.148 1 96.81 28 THR B O 1
ATOM 922 N N . PHE B 1 29 ? -7.719 -3.891 -3.725 1 97.69 29 PHE B N 1
ATOM 923 C CA . PHE B 1 29 ? -8.031 -2.967 -4.809 1 97.69 29 PHE B CA 1
ATOM 924 C C . PHE B 1 29 ? -9.18 -3.498 -5.66 1 97.69 29 PHE B C 1
ATOM 926 O O . PHE B 1 29 ? -8.953 -4.051 -6.738 1 97.69 29 PHE B O 1
ATOM 933 N N . GLY B 1 30 ? -10.414 -3.285 -5.145 1 96.19 30 GLY B N 1
ATOM 934 C CA . GLY B 1 30 ? -11.57 -3.924 -5.758 1 96.19 30 GLY B CA 1
ATOM 935 C C . GLY B 1 30 ? -11.547 -5.434 -5.637 1 96.19 30 GLY B C 1
ATOM 936 O O . GLY B 1 30 ? -11.484 -5.973 -4.531 1 96.19 30 GLY B O 1
ATOM 937 N N . ASN B 1 31 ? -11.492 -6.051 -6.754 1 97.5 31 ASN B N 1
ATOM 938 C CA . ASN B 1 31 ? -11.477 -7.508 -6.777 1 97.5 31 ASN B CA 1
ATOM 939 C C . ASN B 1 31 ? -10.047 -8.055 -6.797 1 97.5 31 ASN B C 1
ATOM 941 O O . ASN B 1 31 ? -9.828 -9.227 -7.086 1 97.5 31 ASN B O 1
ATOM 945 N N . ARG B 1 32 ? -9.117 -7.195 -6.547 1 98.06 32 ARG B N 1
ATOM 946 C CA . ARG B 1 32 ? -7.715 -7.605 -6.617 1 98.06 32 ARG B CA 1
ATOM 947 C C . ARG B 1 32 ? -7.012 -7.395 -5.281 1 98.06 32 ARG B C 1
ATOM 949 O O . ARG B 1 32 ? -7.516 -6.668 -4.418 1 98.06 32 ARG B O 1
ATOM 956 N N . VAL B 1 33 ? -5.953 -8.086 -5.102 1 98.19 33 VAL B N 1
ATOM 957 C CA . VAL B 1 33 ? -5.012 -7.871 -4.004 1 98.19 33 VAL B CA 1
ATOM 958 C C . VAL B 1 33 ? -3.625 -7.57 -4.562 1 98.19 33 VAL B C 1
ATOM 960 O O . VAL B 1 33 ? -3.078 -8.352 -5.344 1 98.19 33 VAL B O 1
ATOM 963 N N . LEU B 1 34 ? -3.096 -6.41 -4.227 1 98.56 34 LEU B N 1
ATOM 964 C CA . LEU B 1 34 ? -1.772 -5.977 -4.664 1 98.56 34 LEU B CA 1
ATOM 965 C C . LEU B 1 34 ? -0.723 -6.281 -3.6 1 98.56 34 LEU B C 1
ATOM 967 O O . LEU B 1 34 ? -0.981 -6.125 -2.404 1 98.56 34 LEU B O 1
ATOM 971 N N . LEU B 1 35 ? 0.393 -6.727 -4.078 1 98.19 35 LEU B N 1
ATOM 972 C CA . LEU B 1 35 ? 1.465 -7.129 -3.176 1 98.19 35 LEU B CA 1
ATOM 973 C C . LEU B 1 35 ? 2.791 -6.5 -3.59 1 98.19 35 LEU B C 1
ATOM 975 O O . LEU B 1 35 ? 3.119 -6.457 -4.777 1 98.19 35 LEU B O 1
ATOM 979 N N . ALA B 1 36 ? 3.461 -5.891 -2.697 1 97.06 36 ALA B N 1
ATOM 980 C CA . ALA B 1 36 ? 4.875 -5.555 -2.846 1 97.06 36 ALA B CA 1
ATOM 981 C C . ALA B 1 36 ? 5.746 -6.457 -1.974 1 97.06 36 ALA B C 1
ATOM 983 O O . ALA B 1 36 ? 5.59 -6.484 -0.75 1 97.06 36 ALA B O 1
ATOM 984 N N . GLY B 1 37 ? 6.617 -7.25 -2.586 1 94.19 37 GLY B N 1
ATOM 985 C CA . GLY B 1 37 ? 7.551 -8.109 -1.874 1 94.19 37 GLY B CA 1
ATOM 986 C C 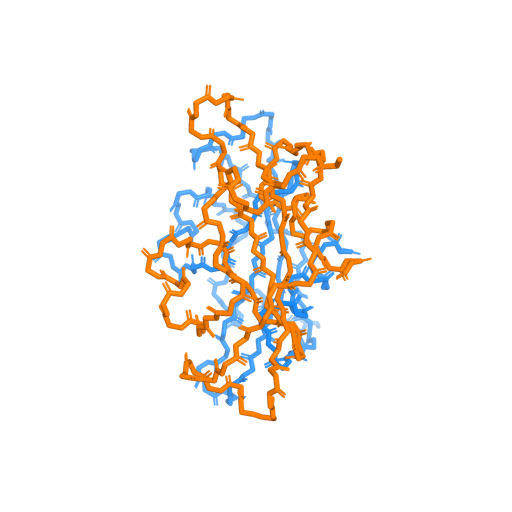. GLY B 1 37 ? 8.984 -7.609 -1.936 1 94.19 37 GLY B C 1
ATOM 987 O O . GLY B 1 37 ? 9.359 -6.902 -2.873 1 94.19 37 GLY B O 1
ATOM 988 N N . HIS B 1 38 ? 9.758 -7.922 -0.925 1 91.19 38 HIS B N 1
ATOM 989 C CA . HIS B 1 38 ? 11.148 -7.508 -0.83 1 91.19 38 HIS B CA 1
ATOM 990 C C . HIS B 1 38 ? 12.086 -8.641 -1.233 1 91.19 38 HIS B C 1
ATOM 992 O O . HIS B 1 38 ? 11.875 -9.797 -0.856 1 91.19 38 HIS B O 1
ATOM 998 N N . PHE B 1 39 ? 13.203 -8.18 -2.045 1 81.25 39 PHE B N 1
ATOM 999 C CA . PHE B 1 39 ? 14.258 -9.141 -2.367 1 81.25 39 PHE B CA 1
ATOM 1000 C C . PHE B 1 39 ? 15.273 -9.227 -1.234 1 81.25 39 PHE B C 1
ATOM 1002 O O . PHE B 1 39 ? 16.031 -8.281 -0.997 1 81.25 39 PHE B O 1
ATOM 1009 N N . TYR B 1 40 ? 15.297 -10.055 -0.404 1 72.5 40 TYR B N 1
ATOM 1010 C CA . TYR B 1 40 ? 16.203 -10.125 0.733 1 72.5 40 TYR B CA 1
ATOM 1011 C C . TYR B 1 40 ? 17.625 -10.406 0.273 1 72.5 40 TYR B C 1
ATOM 1013 O O . TYR B 1 40 ? 18.594 -9.836 0.813 1 72.5 40 TYR B O 1
ATOM 1021 N N . ASN B 1 41 ? 17.812 -11.109 -0.703 1 67.19 41 ASN B N 1
ATOM 1022 C CA . ASN B 1 41 ? 19.156 -11.5 -1.104 1 67.19 41 ASN B CA 1
ATOM 1023 C C . ASN B 1 41 ? 19.656 -10.656 -2.27 1 67.19 41 ASN B C 1
ATOM 1025 O O . ASN B 1 41 ? 20.844 -10.719 -2.623 1 67.19 41 ASN B O 1
ATOM 1029 N N . LYS B 1 42 ? 18.812 -10.031 -2.869 1 62.19 42 LYS B N 1
ATOM 1030 C CA . LYS B 1 42 ? 19.234 -9.359 -4.098 1 62.19 42 LYS B CA 1
ATOM 1031 C C . LYS B 1 42 ? 19.156 -7.844 -3.943 1 62.19 42 LYS B C 1
ATOM 1033 O O . LYS B 1 42 ? 18.797 -7.133 -4.883 1 62.19 42 LYS B O 1
ATOM 1038 N N . GLY B 1 43 ? 19.562 -7.477 -2.836 1 64.06 43 GLY B N 1
ATOM 1039 C CA . GLY B 1 43 ? 19.609 -6.035 -2.654 1 64.06 43 GLY B CA 1
ATOM 1040 C C . GLY B 1 43 ? 18.312 -5.469 -2.104 1 64.06 43 GLY B C 1
ATOM 1041 O O . GLY B 1 43 ? 17.344 -6.203 -1.896 1 64.06 43 GLY B O 1
ATOM 1042 N N . ASP B 1 44 ? 18.203 -4.332 -1.676 1 82.19 44 ASP B N 1
ATOM 1043 C CA . ASP B 1 44 ? 17.094 -3.564 -1.112 1 82.19 44 ASP B CA 1
ATOM 1044 C C . ASP B 1 44 ? 16.094 -3.182 -2.193 1 82.19 44 ASP B C 1
ATOM 1046 O O . ASP B 1 44 ? 15.836 -1.996 -2.422 1 82.19 44 ASP B O 1
ATOM 1050 N N . ARG B 1 45 ? 15.719 -4.328 -3.031 1 90.88 45 ARG B N 1
ATOM 1051 C CA . ARG B 1 45 ? 14.766 -4.105 -4.121 1 90.88 45 ARG B CA 1
ATOM 1052 C C . ARG B 1 45 ? 13.43 -4.781 -3.828 1 90.88 45 ARG B C 1
ATOM 1054 O O . ARG B 1 45 ? 13.312 -5.551 -2.873 1 90.88 45 ARG B O 1
ATOM 1061 N N . TRP B 1 46 ? 12.508 -4.391 -4.688 1 95.06 46 TRP B N 1
ATOM 1062 C CA . TRP B 1 46 ? 11.141 -4.848 -4.477 1 95.06 46 TRP B CA 1
ATOM 1063 C C . TRP B 1 46 ? 10.57 -5.469 -5.75 1 95.06 46 TRP B C 1
ATOM 1065 O O . TRP B 1 46 ? 11.016 -5.148 -6.855 1 95.06 46 TRP B O 1
ATOM 1075 N N . TYR B 1 47 ? 9.664 -6.344 -5.555 1 95.31 47 TYR B N 1
ATOM 1076 C CA . TYR B 1 47 ? 8.898 -6.844 -6.695 1 95.31 47 TYR B CA 1
ATOM 1077 C C . TYR B 1 47 ? 7.398 -6.711 -6.441 1 95.31 47 TYR B C 1
ATOM 1079 O O . TYR B 1 47 ? 6.957 -6.645 -5.293 1 95.31 47 TYR B O 1
ATOM 1087 N N . GLY B 1 48 ? 6.695 -6.559 -7.57 1 97.25 48 GLY B N 1
ATOM 1088 C CA . GLY B 1 48 ? 5.246 -6.461 -7.492 1 97.25 48 GLY B CA 1
ATOM 1089 C C . GLY B 1 48 ? 4.539 -7.73 -7.93 1 97.25 48 GLY B C 1
ATOM 1090 O O . GLY B 1 48 ? 5.02 -8.445 -8.812 1 97.25 48 GLY B O 1
ATOM 1091 N N . ALA B 1 49 ? 3.41 -7.973 -7.355 1 98.19 49 ALA B N 1
ATOM 1092 C CA . ALA B 1 49 ? 2.529 -9.055 -7.777 1 98.19 49 ALA B CA 1
ATOM 1093 C C . ALA B 1 49 ? 1.062 -8.68 -7.59 1 98.19 49 ALA B C 1
ATOM 1095 O O . ALA B 1 49 ? 0.744 -7.773 -6.812 1 98.19 49 ALA B O 1
ATOM 1096 N N . ALA B 1 50 ? 0.229 -9.32 -8.32 1 98.5 50 ALA B N 1
ATOM 1097 C CA . ALA B 1 50 ? -1.211 -9.102 -8.219 1 98.5 50 ALA B CA 1
ATOM 1098 C C . ALA B 1 50 ? -1.965 -10.422 -8.148 1 98.5 50 ALA B C 1
ATOM 1100 O O . ALA B 1 50 ? -1.627 -11.383 -8.852 1 98.5 50 ALA B O 1
ATOM 1101 N N . TYR B 1 51 ? -2.916 -10.453 -7.254 1 98.31 51 TYR B N 1
ATOM 1102 C CA . TYR B 1 51 ? -3.887 -11.539 -7.137 1 98.31 51 TYR B CA 1
ATOM 1103 C C . TYR B 1 51 ? -5.297 -11.039 -7.422 1 98.31 51 TYR B C 1
ATOM 1105 O O . TYR B 1 51 ? -5.555 -9.828 -7.387 1 98.31 51 TYR B O 1
ATOM 1113 N N . GLU B 1 52 ? -6.152 -11.984 -7.66 1 98.38 52 GLU B N 1
ATOM 1114 C CA . GLU B 1 52 ? -7.559 -11.664 -7.875 1 98.38 52 GLU B CA 1
ATOM 1115 C C . GLU B 1 52 ? -8.469 -12.617 -7.105 1 98.38 52 GLU B C 1
ATOM 1117 O O . GLU B 1 52 ? -8.219 -13.828 -7.074 1 98.38 52 GLU B O 1
ATOM 1122 N N . PHE B 1 53 ? -9.477 -12.094 -6.535 1 98.25 53 PHE B N 1
ATOM 1123 C CA . PHE B 1 53 ? -10.461 -12.945 -5.875 1 98.25 53 PHE B CA 1
ATOM 1124 C C . PHE B 1 53 ? -11.164 -13.844 -6.887 1 98.25 53 PHE B C 1
ATOM 1126 O O . PHE B 1 53 ? -11.625 -13.375 -7.93 1 98.25 53 PHE B O 1
ATOM 1133 N N . THR B 1 54 ? -11.211 -15.07 -6.543 1 97.56 54 THR B N 1
ATOM 1134 C CA . THR B 1 54 ? -11.742 -16.031 -7.5 1 97.56 54 THR B CA 1
ATOM 1135 C C . THR B 1 54 ? -13.266 -16.078 -7.438 1 97.56 54 THR B C 1
ATOM 1137 O O . THR B 1 54 ? -13.914 -16.547 -8.375 1 97.56 54 THR B O 1
ATOM 1140 N N . THR B 1 55 ? -13.711 -15.656 -6.246 1 93.19 55 THR B N 1
ATOM 1141 C CA . THR B 1 55 ? -15.156 -15.586 -6.051 1 93.19 55 THR B CA 1
ATOM 1142 C C . THR B 1 55 ? -15.578 -14.195 -5.594 1 93.19 55 THR B C 1
ATOM 1144 O O . THR B 1 55 ? -14.75 -13.289 -5.516 1 93.19 55 THR B O 1
ATOM 1147 N N . GLY B 1 56 ? -16.688 -13.875 -5.363 1 89.06 56 GLY B N 1
ATOM 1148 C CA . GLY B 1 56 ? -17.172 -12.602 -4.859 1 89.06 56 GLY B CA 1
ATOM 1149 C C . GLY B 1 56 ? -16.938 -12.414 -3.373 1 89.06 56 GLY B C 1
ATOM 1150 O O . GLY B 1 56 ? -17.297 -11.383 -2.809 1 89.06 56 GLY B O 1
ATOM 1151 N N . ASP B 1 57 ? -16.344 -13.352 -2.756 1 94.69 57 ASP B N 1
ATOM 1152 C CA . ASP B 1 57 ? -16.031 -13.281 -1.333 1 94.69 57 ASP B CA 1
ATOM 1153 C C . ASP B 1 57 ? -14.727 -12.523 -1.099 1 94.69 57 ASP B C 1
ATOM 1155 O O . ASP B 1 57 ? -13.633 -13.078 -1.257 1 94.69 57 ASP B O 1
ATOM 1159 N N . HIS B 1 58 ? -14.82 -11.328 -0.612 1 94.75 58 HIS B N 1
ATOM 1160 C CA . HIS B 1 58 ? -13.656 -10.477 -0.409 1 94.75 58 HIS B CA 1
ATOM 1161 C C . HIS B 1 58 ? -13.195 -10.508 1.047 1 94.75 58 HIS B C 1
ATOM 1163 O O . HIS B 1 58 ? -12.414 -9.656 1.474 1 94.75 58 HIS B O 1
ATOM 1169 N N . SER B 1 59 ? -13.727 -11.461 1.783 1 94.19 59 SER B N 1
ATOM 1170 C CA . SER B 1 59 ? -13.266 -11.594 3.162 1 94.19 59 SER B CA 1
ATOM 1171 C C . SER B 1 59 ? -11.836 -12.125 3.221 1 94.19 59 SER B C 1
ATOM 1173 O O . SER B 1 59 ? -11.266 -12.5 2.193 1 94.19 59 SER B O 1
ATOM 1175 N N . CYS B 1 60 ? -11.203 -12.133 4.383 1 94.69 60 CYS B N 1
ATOM 1176 C CA . CYS B 1 60 ? -9.828 -12.594 4.559 1 94.69 60 CYS B CA 1
ATOM 1177 C C . CYS B 1 60 ? -9.703 -14.07 4.188 1 94.69 60 CYS B C 1
ATOM 1179 O O . CYS B 1 60 ? -8.617 -14.531 3.824 1 94.69 60 CYS B O 1
ATOM 1181 N N . GLU B 1 61 ? -10.82 -14.805 4.16 1 96.69 61 GLU B N 1
ATOM 1182 C CA . GLU B 1 61 ? -10.805 -16.234 3.863 1 96.69 61 GLU B CA 1
ATOM 1183 C C . GLU B 1 61 ? -11.102 -16.5 2.389 1 96.69 61 GLU B C 1
ATOM 1185 O O . GLU B 1 61 ? -11.047 -17.641 1.933 1 96.69 61 GLU B O 1
ATOM 1190 N N . GLY B 1 62 ? -11.484 -15.43 1.681 1 96.81 62 GLY B N 1
ATOM 1191 C CA . GLY B 1 62 ? -11.766 -15.578 0.262 1 96.81 62 GLY B CA 1
ATOM 1192 C C . GLY B 1 62 ? -10.555 -16.016 -0.542 1 96.81 62 GLY B C 1
ATOM 1193 O O . GLY B 1 62 ? -9.438 -15.562 -0.28 1 96.81 62 GLY B O 1
ATOM 1194 N N . GLU B 1 63 ? -10.836 -16.859 -1.479 1 97.94 63 GLU B N 1
ATOM 1195 C CA . GLU B 1 63 ? -9.758 -17.391 -2.303 1 97.94 63 GLU B CA 1
ATOM 1196 C C . GLU B 1 63 ? -9.289 -16.359 -3.33 1 97.94 63 GLU B C 1
ATOM 1198 O O . GLU B 1 63 ? -10.109 -15.703 -3.979 1 97.94 63 GLU B O 1
ATOM 1203 N N . ILE B 1 64 ? -7.996 -16.266 -3.389 1 98.25 64 ILE B N 1
ATOM 1204 C CA . ILE B 1 64 ? -7.402 -15.398 -4.406 1 98.25 64 ILE B CA 1
ATOM 1205 C C . ILE B 1 64 ? -6.418 -16.203 -5.25 1 98.25 64 ILE B C 1
ATOM 1207 O O . ILE B 1 64 ? -5.836 -17.188 -4.773 1 98.25 64 ILE B O 1
ATOM 1211 N N . ARG B 1 65 ? -6.227 -15.719 -6.535 1 98.38 65 ARG B N 1
ATOM 1212 C CA . ARG B 1 65 ? -5.312 -16.375 -7.465 1 98.38 65 ARG B CA 1
ATOM 1213 C C . ARG B 1 65 ? -4.309 -15.383 -8.039 1 98.38 65 ARG B C 1
ATOM 1215 O O . ARG B 1 65 ? -4.66 -14.242 -8.336 1 98.38 65 ARG B O 1
ATOM 1222 N N . LEU B 1 66 ? -3.049 -15.859 -8.164 1 98.25 66 LEU B N 1
ATOM 1223 C CA . LEU B 1 66 ? -1.988 -15.031 -8.734 1 98.25 66 LEU B CA 1
ATOM 1224 C C . LEU B 1 66 ? -2.26 -14.734 -10.203 1 98.25 66 LEU B C 1
ATOM 1226 O O . LEU B 1 66 ? -2.516 -15.648 -10.992 1 98.25 66 LEU B O 1
ATOM 1230 N N . THR B 1 67 ? -2.201 -13.484 -10.586 1 98.06 67 THR B N 1
ATOM 1231 C CA . THR B 1 67 ? -2.506 -13.133 -11.969 1 98.06 67 THR B CA 1
ATOM 1232 C C . THR B 1 67 ? -1.303 -12.469 -12.641 1 98.06 67 THR B C 1
ATOM 1234 O O . THR B 1 67 ? -1.21 -12.438 -13.867 1 98.06 67 THR B O 1
ATOM 1237 N N . ALA B 1 68 ? -0.367 -11.906 -11.898 1 97.75 68 ALA B N 1
ATOM 1238 C CA . ALA B 1 68 ? 0.792 -11.234 -12.477 1 97.75 68 ALA B CA 1
ATOM 1239 C C . ALA B 1 68 ? 1.924 -11.117 -11.461 1 97.75 68 ALA B C 1
ATOM 1241 O O . ALA B 1 68 ? 1.678 -10.93 -10.266 1 97.75 68 ALA B O 1
ATOM 1242 N N . VAL B 1 69 ? 3.119 -11.172 -11.898 1 96.75 69 VAL B N 1
ATOM 1243 C CA . VAL B 1 69 ? 4.332 -10.93 -11.125 1 96.75 69 VAL B CA 1
ATOM 1244 C C . VAL B 1 69 ? 5.332 -10.141 -11.969 1 96.75 69 VAL B C 1
ATOM 1246 O O . VAL B 1 69 ? 5.559 -10.469 -13.141 1 96.75 69 VAL B O 1
ATOM 1249 N N . SER B 1 70 ? 5.871 -9.188 -11.289 1 95.12 70 SER B N 1
ATOM 1250 C CA . SER B 1 70 ? 6.785 -8.336 -12.047 1 95.12 70 SER B CA 1
ATOM 1251 C C . SER B 1 70 ? 8.109 -9.055 -12.32 1 95.12 70 SER B C 1
ATOM 1253 O O . SER B 1 70 ? 8.617 -9.781 -11.461 1 95.12 70 SER B O 1
ATOM 1255 N N . GLU B 1 71 ? 8.617 -8.859 -13.516 1 91.12 71 GLU B N 1
ATOM 1256 C CA . GLU B 1 71 ? 9.969 -9.312 -13.828 1 91.12 71 GLU B CA 1
ATOM 1257 C C . GLU B 1 71 ? 11.008 -8.297 -13.359 1 91.12 71 GLU B C 1
ATOM 1259 O O . GLU B 1 71 ? 12.094 -8.672 -12.922 1 91.12 71 GLU B O 1
ATOM 1264 N N . ALA B 1 72 ? 10.555 -7.047 -13.43 1 90.81 72 ALA B N 1
ATOM 1265 C CA . ALA B 1 72 ? 11.445 -5.953 -13.039 1 90.81 72 ALA B CA 1
ATOM 1266 C C . ALA B 1 72 ? 11.438 -5.762 -11.523 1 90.81 72 ALA B C 1
ATOM 1268 O O . ALA B 1 72 ? 10.438 -6.031 -10.859 1 90.81 72 ALA B O 1
ATOM 1269 N N . ALA B 1 73 ? 12.555 -5.262 -11.062 1 93.31 73 ALA B N 1
ATOM 1270 C CA . ALA B 1 73 ? 12.656 -4.84 -9.672 1 93.31 73 ALA B CA 1
ATOM 1271 C C . ALA B 1 73 ? 12.43 -3.338 -9.531 1 93.31 73 ALA B C 1
ATOM 1273 O O . ALA B 1 73 ? 12.641 -2.584 -10.484 1 93.31 73 ALA B O 1
ATOM 1274 N N . PHE B 1 74 ? 12.039 -3.004 -8.32 1 95.12 74 PHE B N 1
ATOM 1275 C CA . PHE B 1 74 ? 11.727 -1.604 -8.055 1 95.12 74 PHE B CA 1
ATOM 1276 C C . PHE B 1 74 ? 12.508 -1.093 -6.852 1 95.12 74 PHE B C 1
ATOM 1278 O O . PHE B 1 74 ? 12.945 -1.88 -6.012 1 95.12 74 PHE B O 1
ATOM 1285 N N . GLU B 1 75 ? 12.641 0.17 -6.797 1 93.25 75 GLU B N 1
ATOM 1286 C CA . GLU B 1 75 ? 13.453 0.787 -5.754 1 93.25 75 GLU B CA 1
ATOM 1287 C C . GLU B 1 75 ? 12.719 0.816 -4.418 1 93.25 75 GLU B C 1
ATOM 1289 O O . GLU B 1 75 ? 13.344 0.889 -3.359 1 93.25 75 GLU B O 1
ATOM 1294 N N . ASP B 1 76 ? 11.43 0.818 -4.496 1 94.94 76 ASP B N 1
ATOM 1295 C CA . ASP B 1 76 ? 10.641 0.888 -3.266 1 94.94 76 ASP B CA 1
ATOM 1296 C C . ASP B 1 76 ? 9.289 0.192 -3.436 1 94.94 76 ASP B C 1
ATOM 1298 O O . ASP B 1 76 ? 8.945 -0.249 -4.535 1 94.94 76 ASP B O 1
ATOM 1302 N N . ASP B 1 77 ? 8.578 0.024 -2.324 1 96 77 ASP B N 1
ATOM 1303 C CA . ASP B 1 77 ? 7.328 -0.731 -2.332 1 96 77 ASP B CA 1
ATOM 1304 C C . ASP B 1 77 ? 6.223 0.038 -3.057 1 96 77 ASP B C 1
ATOM 1306 O O . ASP B 1 77 ? 5.324 -0.563 -3.643 1 96 77 ASP B O 1
ATOM 1310 N N . GLY B 1 78 ? 6.285 1.376 -3.098 1 97.81 78 GLY B N 1
ATOM 1311 C CA . GLY B 1 78 ? 5.297 2.16 -3.822 1 97.81 78 GLY B CA 1
ATOM 1312 C C . GLY B 1 78 ? 5.344 1.936 -5.324 1 97.81 78 GLY B C 1
ATOM 1313 O O . GLY B 1 78 ? 4.301 1.793 -5.965 1 97.81 78 GLY B O 1
ATOM 1314 N N . HIS B 1 79 ? 6.496 1.857 -5.883 1 98 79 HIS B N 1
ATOM 1315 C CA . HIS B 1 79 ? 6.625 1.604 -7.312 1 98 79 HIS B CA 1
ATOM 1316 C C . HIS B 1 79 ? 6.207 0.18 -7.66 1 98 79 HIS B C 1
ATOM 1318 O O . HIS B 1 79 ? 5.633 -0.061 -8.727 1 98 79 HIS B O 1
ATOM 1324 N N . ALA B 1 80 ? 6.52 -0.724 -6.766 1 97.88 80 ALA B N 1
ATOM 1325 C CA . ALA B 1 80 ? 6.078 -2.102 -6.969 1 97.88 80 ALA B CA 1
ATOM 1326 C C . ALA B 1 80 ? 4.555 -2.188 -6.992 1 97.88 80 ALA B C 1
ATOM 1328 O O . ALA B 1 80 ? 3.977 -2.842 -7.863 1 97.88 80 ALA B O 1
ATOM 1329 N N . ILE B 1 81 ? 3.9 -1.496 -6.082 1 98.56 81 ILE B N 1
ATOM 1330 C CA . ILE B 1 81 ? 2.443 -1.483 -6.012 1 98.56 81 ILE B CA 1
ATOM 1331 C C . ILE B 1 81 ? 1.872 -0.767 -7.23 1 98.56 81 ILE B C 1
ATOM 1333 O O . ILE B 1 81 ? 0.864 -1.197 -7.797 1 98.56 81 ILE B O 1
ATOM 1337 N N . ALA B 1 82 ? 2.508 0.333 -7.621 1 98.19 82 ALA B N 1
ATOM 1338 C CA . ALA B 1 82 ? 2.062 1.029 -8.828 1 98.19 82 ALA B CA 1
ATOM 1339 C C . ALA B 1 82 ? 2.061 0.092 -10.031 1 98.19 82 ALA B C 1
ATOM 1341 O O . ALA B 1 82 ? 1.121 0.102 -10.828 1 98.19 82 ALA B O 1
ATOM 1342 N N . TRP B 1 83 ? 3.084 -0.656 -10.188 1 98.25 83 TRP B N 1
ATOM 1343 C CA . TRP B 1 83 ? 3.139 -1.648 -11.258 1 98.25 83 TRP B CA 1
ATOM 1344 C C . TRP B 1 83 ? 1.98 -2.635 -11.141 1 98.25 83 TRP B C 1
ATOM 1346 O O . TRP B 1 83 ? 1.284 -2.898 -12.125 1 98.25 83 TRP B O 1
ATOM 1356 N N . ALA B 1 84 ? 1.775 -3.201 -9.906 1 98.25 84 ALA B N 1
ATOM 1357 C CA . ALA B 1 84 ? 0.745 -4.211 -9.68 1 98.25 84 ALA B CA 1
ATOM 1358 C C . ALA B 1 84 ? -0.641 -3.664 -10.008 1 98.25 84 ALA B C 1
ATOM 1360 O O . ALA B 1 84 ? -1.505 -4.395 -10.492 1 98.25 84 ALA B O 1
ATOM 1361 N N . MET B 1 85 ? -0.835 -2.359 -9.742 1 97.62 85 MET B N 1
ATOM 1362 C CA . MET B 1 85 ? -2.123 -1.717 -9.984 1 97.62 85 MET B CA 1
ATOM 1363 C C . MET B 1 85 ? -2.467 -1.743 -11.477 1 97.62 85 MET B C 1
ATOM 1365 O O . MET B 1 85 ? -3.643 -1.744 -11.844 1 97.62 85 MET B O 1
ATOM 1369 N N . ASN B 1 86 ? -1.508 -1.72 -12.242 1 96.5 86 ASN B N 1
ATOM 1370 C CA . ASN B 1 86 ? -1.723 -1.588 -13.68 1 96.5 86 ASN B CA 1
ATOM 1371 C C . ASN B 1 86 ? -1.604 -2.934 -14.391 1 96.5 86 ASN B C 1
ATOM 1373 O O . ASN B 1 86 ? -1.498 -2.986 -15.617 1 96.5 86 ASN B O 1
ATOM 1377 N N . HIS B 1 87 ? -1.568 -4.07 -13.703 1 94.31 87 HIS B N 1
ATOM 1378 C CA . HIS B 1 87 ? -1.419 -5.398 -14.281 1 94.31 87 HIS B CA 1
ATOM 1379 C C . HIS B 1 87 ? -2.402 -6.387 -13.656 1 94.31 87 HIS B C 1
ATOM 1381 O O . HIS B 1 87 ? -2.85 -6.191 -12.523 1 94.31 87 HIS B O 1
#

Organism: NCBI:txid416586

Sequence (174 aa):
MKDLARTYRLPQTTTLENLGEGWRCLLTFGNRVLLAGHFYNKGDRWYGAAYEFTTGDHSCEGEIRLTAVSEAAFEDDGHAIAWAMNHMKDLARTYRLPQTTTLENLGEGWRCLLTFGNRVLLAGHFYNKGDRWYGAAYEFTTGDHSCEGEIRLTAVSEAAFEDDGHAIAWAMNH

Nearest PDB structures (foldseek):
  2h36-assembly1_X  TM=4.470E-01  e=2.407E-01  Sulfolobus islandicus filamentous virus
  3djw-assembly1_B  TM=3.989E-01  e=6.728E-01  Captovirus AFV1
  6exp-assembly1_B  TM=4.433E-01  e=1.497E+00  Sulfolobus islandicus rudivirus 3
  2gia-assembly1_G  TM=4.587E-01  e=3.733E+00  Trypanosoma brucei brucei TREU927
  1e42-assembly1_A  TM=3.139E-01  e=2.364E+00  Homo sapiens